Protein AF-A0A8J7Z6E2-F1 (afdb_monomer)

Radius of gyration: 13.42 Å; Cα contacts (8 Å, |Δi|>4): 106; chains: 1; bounding box: 26×30×31 Å

Foldseek 3Di:
DDDDPPVFDPVQWDFDDKAWDPDADPVPRATKIWTWTDGPVDIKIWIDGPPDPDIDTDDDPPPPD

Sequence (65 aa):
MYTKDSKVKDEDLVLIETQDMDEKCGKCGSKLILKVFWSKEDYQHKIECSKCDLAVWRSPKKSYD

pLDDT: mean 78.55, std 17.88, range [36.28, 93.62]

Solvent-accessible surface area (backbone atoms only — not comparable to full-atom values): 4172 Å² total; per-residue (Å²): 132,93,81,74,85,68,88,69,59,77,90,56,52,43,80,75,46,78,43,82,43,94,54,58,32,90,89,77,67,39,54,24,32,40,36,36,26,38,40,99,87,49,81,42,40,34,41,33,34,81,82,54,91,55,67,45,72,58,69,82,75,75,78,82,124

Structure (mmCIF, N/CA/C/O backbone):
data_AF-A0A8J7Z6E2-F1
#
_entry.id   AF-A0A8J7Z6E2-F1
#
loop_
_atom_site.group_PDB
_atom_site.id
_atom_site.type_symbol
_atom_site.label_atom_id
_atom_site.label_alt_id
_atom_site.label_comp_id
_atom_site.label_asym_id
_atom_site.label_entity_id
_atom_site.label_seq_id
_atom_site.pdbx_PDB_ins_code
_atom_site.Cartn_x
_atom_site.Cartn_y
_atom_site.Cartn_z
_atom_site.occupancy
_atom_site.B_iso_or_equiv
_atom_site.auth_seq_id
_atom_site.auth_comp_id
_atom_site.auth_asym_id
_atom_site.auth_atom_id
_atom_site.pdbx_PDB_model_num
ATOM 1 N N . MET A 1 1 ? -7.910 20.607 -15.403 1.00 36.91 1 MET A N 1
ATOM 2 C CA . MET A 1 1 ? -7.544 19.681 -16.496 1.00 36.91 1 MET A CA 1
ATOM 3 C C . MET A 1 1 ? -6.592 18.641 -15.935 1.00 36.91 1 MET A C 1
ATOM 5 O O . MET A 1 1 ? -5.598 19.011 -15.323 1.00 36.91 1 MET A O 1
ATOM 9 N N . TYR A 1 2 ? -6.988 17.374 -16.044 1.00 36.28 2 TYR A N 1
ATOM 10 C CA . TYR A 1 2 ? -6.315 16.185 -15.524 1.00 36.28 2 TYR A CA 1
ATOM 11 C C . TYR A 1 2 ? -4.854 16.158 -15.970 1.00 36.28 2 TYR A C 1
ATOM 13 O O . TYR A 1 2 ? -4.575 16.176 -17.164 1.00 36.28 2 TYR A O 1
ATOM 21 N N . THR A 1 3 ? -3.924 16.170 -15.017 1.00 54.09 3 THR A N 1
ATOM 22 C CA . THR A 1 3 ? -2.515 15.942 -1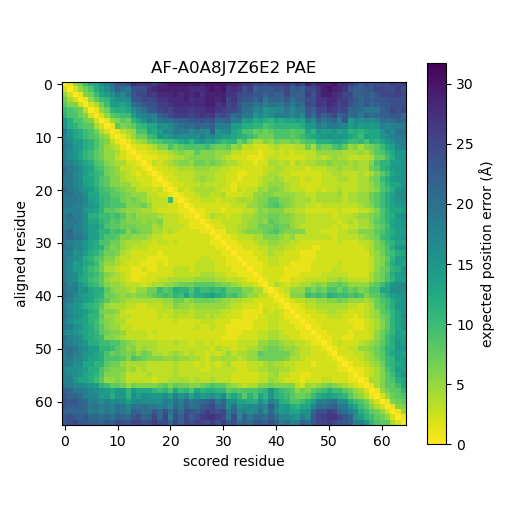5.333 1.00 54.09 3 THR A CA 1
ATOM 23 C C . THR A 1 3 ? -2.173 14.495 -15.040 1.00 54.09 3 THR A C 1
ATOM 25 O O . THR A 1 3 ? -2.570 13.966 -14.004 1.00 54.09 3 THR A O 1
ATOM 28 N N . LYS A 1 4 ? -1.345 13.954 -15.935 1.00 44.03 4 LYS A N 1
ATOM 29 C CA . LYS A 1 4 ? -0.499 12.770 -15.790 1.00 44.03 4 LYS A CA 1
ATOM 30 C C . LYS A 1 4 ? -1.143 11.454 -16.195 1.00 44.03 4 LYS A C 1
ATOM 32 O O . LYS A 1 4 ? -1.628 10.687 -15.372 1.00 44.03 4 LYS A O 1
ATOM 37 N N . ASP A 1 5 ? -0.921 11.142 -17.465 1.00 44.50 5 ASP A N 1
ATOM 38 C CA . ASP A 1 5 ? -0.360 9.850 -17.845 1.00 44.50 5 ASP A CA 1
ATOM 39 C C . ASP A 1 5 ? 0.851 9.542 -16.941 1.00 44.50 5 ASP A C 1
ATOM 41 O O . ASP A 1 5 ? 1.992 9.918 -17.230 1.00 44.50 5 ASP A O 1
ATOM 45 N N . SER A 1 6 ? 0.611 8.911 -15.791 1.00 49.44 6 SER A N 1
ATOM 46 C CA . SER A 1 6 ? 1.661 8.171 -15.100 1.00 49.44 6 SER A CA 1
ATOM 47 C C . SER A 1 6 ? 2.074 7.055 -16.053 1.00 49.44 6 SER A C 1
ATOM 49 O O . SER A 1 6 ? 1.330 6.106 -16.259 1.00 49.44 6 SER A O 1
ATOM 51 N N . LYS A 1 7 ? 3.244 7.197 -16.683 1.00 54.12 7 LYS A N 1
ATOM 52 C CA . LYS A 1 7 ? 3.794 6.273 -17.694 1.00 54.12 7 LYS A CA 1
ATOM 53 C C . LYS A 1 7 ? 4.062 4.846 -17.187 1.00 54.12 7 LYS A C 1
ATOM 55 O O . LYS A 1 7 ? 4.596 4.034 -17.935 1.00 54.12 7 LYS A O 1
ATOM 60 N N . VAL A 1 8 ? 3.707 4.534 -15.946 1.00 56.22 8 VAL A N 1
ATOM 61 C CA . VAL A 1 8 ? 3.874 3.211 -15.354 1.00 56.22 8 VAL A CA 1
ATOM 62 C C . VAL A 1 8 ? 2.541 2.489 -15.474 1.00 56.22 8 VAL A C 1
ATOM 64 O O . VAL A 1 8 ? 1.566 2.873 -14.833 1.00 56.22 8 VAL A O 1
ATOM 67 N N . LYS A 1 9 ? 2.489 1.478 -16.342 1.00 62.94 9 LYS A N 1
ATOM 68 C CA . LYS A 1 9 ? 1.340 0.575 -16.415 1.00 62.94 9 LYS A CA 1
ATOM 69 C C . LYS A 1 9 ? 1.319 -0.268 -15.143 1.00 62.94 9 LYS A C 1
ATOM 71 O O . LYS A 1 9 ? 2.371 -0.731 -14.711 1.00 62.94 9 LYS A O 1
ATOM 76 N N . ASP A 1 10 ? 0.136 -0.512 -14.584 1.00 62.22 10 ASP A N 1
ATOM 77 C CA . ASP A 1 10 ? -0.031 -1.330 -13.371 1.00 62.22 10 ASP A CA 1
ATOM 78 C C . ASP A 1 10 ? 0.596 -2.735 -13.509 1.00 62.22 10 ASP A C 1
ATOM 80 O O . ASP A 1 10 ? 1.023 -3.325 -12.521 1.00 62.22 10 ASP A O 1
ATOM 84 N N . GLU A 1 11 ? 0.717 -3.240 -14.741 1.00 67.69 11 GLU A N 1
ATOM 85 C CA . GLU A 1 11 ? 1.360 -4.514 -15.095 1.00 67.69 11 GLU A CA 1
ATOM 86 C C . GLU A 1 11 ? 2.877 -4.555 -14.820 1.00 67.69 11 GLU A C 1
ATOM 88 O O . GLU A 1 11 ? 3.446 -5.635 -14.688 1.00 67.69 11 GLU A O 1
ATOM 93 N N . ASP A 1 12 ? 3.540 -3.398 -14.720 1.00 75.38 12 ASP A N 1
ATOM 94 C CA . ASP A 1 12 ? 4.983 -3.290 -14.468 1.00 75.38 12 ASP A CA 1
ATOM 95 C C . ASP A 1 12 ? 5.323 -3.134 -12.969 1.00 75.38 12 ASP A C 1
ATOM 97 O O . ASP A 1 12 ? 6.496 -2.973 -12.620 1.00 75.38 12 ASP A O 1
ATOM 101 N N . LEU A 1 13 ? 4.326 -3.156 -12.074 1.00 82.31 13 LEU A N 1
ATOM 102 C CA . LEU A 1 13 ? 4.513 -2.977 -10.632 1.00 82.31 13 LEU A CA 1
ATOM 103 C C . LEU A 1 13 ? 4.674 -4.319 -9.915 1.00 82.31 13 LEU A C 1
ATOM 105 O O . LEU A 1 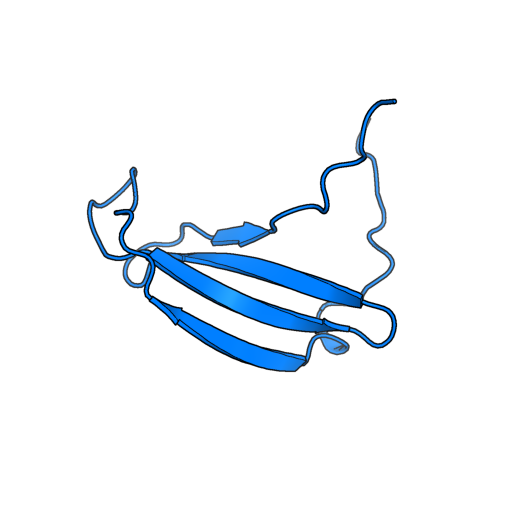13 ? 3.733 -5.103 -9.7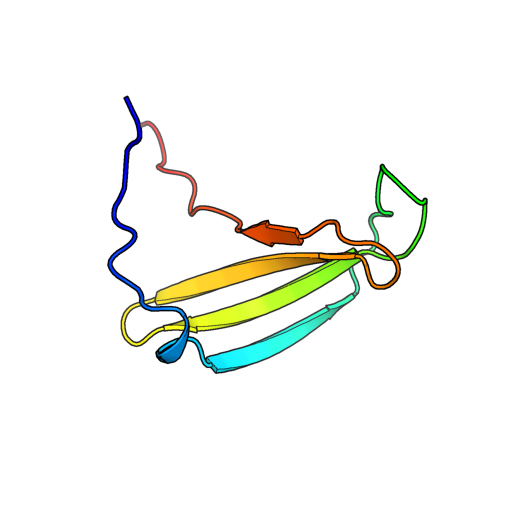97 1.00 82.31 13 LEU A O 1
ATOM 109 N N . VAL A 1 14 ? 5.855 -4.551 -9.344 1.00 88.25 14 VAL A N 1
ATOM 110 C CA . VAL A 1 14 ? 6.133 -5.732 -8.519 1.00 88.25 14 VAL A CA 1
ATOM 111 C C . VAL A 1 14 ? 6.055 -5.345 -7.050 1.00 88.25 14 VAL A C 1
ATOM 113 O O . VAL A 1 14 ? 6.808 -4.487 -6.598 1.00 88.25 14 VAL A O 1
ATOM 116 N N . LEU A 1 15 ? 5.154 -5.968 -6.287 1.00 90.12 15 LEU A N 1
ATOM 117 C CA . LEU A 1 15 ? 5.103 -5.787 -4.835 1.00 90.12 15 LEU A CA 1
ATOM 118 C C . LEU A 1 15 ? 6.352 -6.416 -4.209 1.00 90.12 15 LEU A C 1
ATOM 120 O O . LEU A 1 15 ? 6.538 -7.628 -4.301 1.00 90.12 15 LEU A O 1
ATOM 124 N N . ILE A 1 16 ? 7.185 -5.598 -3.570 1.00 93.12 16 ILE A N 1
ATOM 125 C CA . ILE A 1 16 ? 8.401 -6.062 -2.890 1.00 93.12 16 ILE A CA 1
ATOM 126 C C . ILE A 1 16 ? 8.160 -6.192 -1.394 1.00 93.12 16 ILE A C 1
ATOM 128 O O . ILE A 1 16 ? 8.602 -7.158 -0.778 1.00 93.12 16 ILE A O 1
ATOM 132 N N . GLU A 1 17 ? 7.458 -5.229 -0.804 1.00 91.62 17 GLU A N 1
ATOM 133 C CA . GLU A 1 17 ? 7.336 -5.152 0.645 1.00 91.62 17 GLU A CA 1
ATOM 134 C C . GLU A 1 17 ? 5.939 -4.710 1.068 1.00 91.62 17 GLU A C 1
ATOM 136 O O . GLU A 1 17 ? 5.275 -3.917 0.398 1.00 91.62 17 GLU A O 1
ATOM 141 N N . THR A 1 18 ? 5.485 -5.242 2.200 1.00 93.12 18 THR A N 1
ATOM 142 C CA . THR A 1 18 ? 4.289 -4.779 2.902 1.00 93.12 18 THR A CA 1
ATOM 143 C C . THR A 1 18 ? 4.648 -4.544 4.360 1.00 93.12 18 THR A C 1
ATOM 145 O O . THR A 1 18 ? 5.144 -5.450 5.024 1.00 93.12 18 THR A O 1
ATOM 148 N N . GLN A 1 19 ? 4.387 -3.337 4.849 1.00 92.50 19 GLN A N 1
ATOM 149 C CA . GLN A 1 19 ? 4.633 -2.929 6.227 1.00 92.50 19 GLN A CA 1
ATOM 150 C C . GLN A 1 19 ? 3.317 -2.513 6.881 1.00 92.50 19 GLN A C 1
ATOM 152 O O . GLN A 1 19 ? 2.507 -1.814 6.269 1.00 92.50 19 GLN A O 1
ATOM 157 N N . ASP A 1 20 ? 3.106 -2.926 8.127 1.00 91.69 20 ASP A N 1
ATOM 158 C CA . ASP A 1 20 ? 2.024 -2.385 8.946 1.00 91.69 20 ASP A CA 1
ATOM 159 C C . ASP A 1 20 ? 2.374 -0.955 9.363 1.00 91.69 20 ASP A C 1
ATOM 161 O O . ASP A 1 20 ? 3.509 -0.663 9.736 1.00 91.69 20 ASP A O 1
ATOM 165 N N . MET A 1 21 ? 1.386 -0.068 9.312 1.00 90.06 21 MET A N 1
ATOM 166 C CA . MET A 1 21 ? 1.517 1.294 9.817 1.00 90.06 21 MET A CA 1
ATOM 167 C C . MET A 1 21 ? 0.928 1.393 11.224 1.00 90.06 21 MET A C 1
ATOM 169 O O . MET A 1 21 ? -0.082 0.754 11.540 1.00 90.06 21 MET A O 1
ATOM 173 N N . ASP A 1 22 ? 1.532 2.239 12.056 1.00 88.94 22 ASP A N 1
ATOM 174 C CA . ASP A 1 22 ? 1.002 2.557 13.383 1.00 88.94 22 ASP A CA 1
ATOM 175 C C . ASP A 1 22 ? -0.293 3.383 13.286 1.00 88.94 22 ASP A C 1
ATOM 177 O O . ASP A 1 22 ? -1.165 3.319 14.160 1.00 88.94 22 ASP A O 1
ATOM 181 N N . GLU A 1 23 ? -0.462 4.142 12.198 1.00 89.00 23 GLU A N 1
ATOM 182 C CA . GLU A 1 23 ? -1.657 4.932 11.953 1.00 89.00 23 GLU A CA 1
ATOM 183 C C . GLU A 1 23 ? -2.880 4.077 11.589 1.00 89.00 23 GLU A C 1
ATOM 185 O O . GLU A 1 23 ? -2.839 3.097 10.838 1.00 89.00 23 GLU A O 1
ATOM 190 N N . LYS A 1 24 ? -4.037 4.516 12.090 1.00 90.81 24 LYS A N 1
ATOM 191 C CA . LYS A 1 24 ? -5.333 3.915 11.774 1.00 90.81 24 LYS A CA 1
ATOM 192 C C . LYS A 1 24 ? -5.991 4.625 10.600 1.00 90.81 24 LYS A C 1
ATOM 194 O O . LYS A 1 24 ? -5.870 5.832 10.408 1.00 90.81 2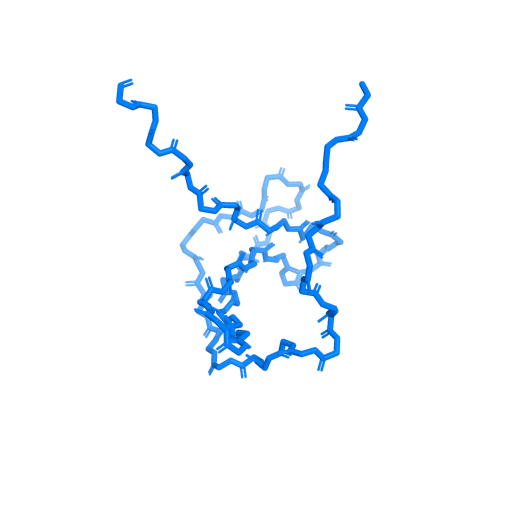4 LYS A O 1
ATOM 199 N N . CYS A 1 25 ? -6.770 3.865 9.846 1.00 90.06 25 CYS A N 1
ATOM 200 C CA . CYS A 1 25 ? -7.598 4.374 8.771 1.00 90.06 25 CYS A CA 1
ATOM 201 C C . CYS A 1 25 ? -8.625 5.373 9.319 1.00 90.06 25 CYS A C 1
ATOM 203 O O . CYS A 1 25 ? -9.480 5.003 10.121 1.00 90.06 25 CYS A O 1
ATOM 205 N N . GLY A 1 26 ? -8.611 6.612 8.824 1.00 87.50 26 GLY A N 1
ATOM 206 C CA . GLY A 1 26 ? -9.583 7.637 9.224 1.00 87.50 26 GLY A CA 1
ATOM 207 C C . GLY A 1 26 ? -11.036 7.331 8.828 1.00 87.50 26 GLY A C 1
ATOM 208 O O . GLY A 1 26 ? -11.950 7.914 9.397 1.00 87.50 26 GLY A O 1
ATOM 209 N N . LYS A 1 27 ? -11.266 6.404 7.882 1.00 89.00 27 LYS A N 1
ATOM 210 C CA . LYS A 1 27 ? -12.612 6.007 7.426 1.00 89.00 27 LYS A CA 1
ATOM 211 C C . LYS A 1 27 ? -13.238 4.914 8.297 1.00 89.00 27 LYS A C 1
ATOM 213 O O . LYS A 1 27 ? -14.430 4.966 8.567 1.00 89.00 27 LYS A O 1
ATOM 218 N N . CYS A 1 28 ? -12.462 3.904 8.700 1.00 90.81 28 CYS A N 1
ATOM 219 C CA . CYS A 1 28 ? -12.994 2.714 9.383 1.00 90.81 28 CYS A CA 1
ATOM 220 C C . CYS A 1 28 ? -12.262 2.324 10.680 1.00 90.81 28 CYS A C 1
ATOM 222 O O . CYS A 1 28 ? -12.602 1.315 11.292 1.00 90.81 28 CYS A O 1
ATOM 224 N N . GLY A 1 29 ? -11.225 3.062 11.084 1.00 89.94 29 GLY A N 1
ATOM 225 C CA . GLY A 1 29 ? -10.450 2.821 12.308 1.00 89.94 29 GLY A CA 1
ATOM 226 C C . GLY A 1 29 ? -9.544 1.583 12.292 1.00 89.94 29 GLY A C 1
ATOM 227 O O . GLY A 1 29 ? -8.895 1.293 13.297 1.00 89.94 29 GLY A O 1
ATOM 228 N N . SER A 1 30 ? -9.489 0.842 11.181 1.00 92.44 30 SER A N 1
ATOM 229 C CA . SER A 1 30 ? -8.647 -0.358 11.042 1.00 92.44 30 SER A CA 1
ATOM 230 C C . SER A 1 30 ? -7.195 -0.009 10.714 1.00 92.44 30 SER A C 1
ATOM 232 O O . SER A 1 30 ? -6.892 1.136 10.384 1.00 92.44 30 SER A O 1
ATOM 234 N N . LYS A 1 31 ? -6.291 -0.991 10.793 1.00 93.06 31 LYS A N 1
ATOM 235 C CA . LYS A 1 31 ? -4.869 -0.791 10.484 1.00 93.06 31 LYS A CA 1
ATOM 236 C C . LYS A 1 31 ? -4.657 -0.414 9.017 1.00 93.06 31 LYS A C 1
ATOM 238 O O . LYS A 1 31 ? -5.314 -0.982 8.130 1.00 93.06 31 LYS A O 1
ATOM 243 N N . LEU A 1 32 ? -3.749 0.530 8.793 1.00 92.81 32 LEU A N 1
ATOM 244 C CA . LEU A 1 32 ? -3.212 0.844 7.476 1.00 92.81 32 LEU A CA 1
ATOM 245 C C . LEU A 1 32 ? -1.977 -0.013 7.205 1.00 92.81 32 LEU A C 1
ATOM 247 O O . LEU A 1 32 ? -1.259 -0.395 8.126 1.00 92.81 32 LEU A O 1
ATOM 251 N N . ILE A 1 33 ? -1.758 -0.307 5.932 1.00 93.62 33 ILE A N 1
ATOM 252 C CA . ILE A 1 33 ? -0.586 -1.014 5.437 1.00 93.62 33 ILE A CA 1
ATOM 253 C C . ILE A 1 33 ? 0.074 -0.171 4.349 1.00 93.62 33 ILE A C 1
ATOM 255 O O . ILE A 1 33 ? -0.602 0.405 3.493 1.00 93.62 33 ILE A O 1
ATOM 259 N N . LEU A 1 34 ? 1.398 -0.105 4.378 1.00 92.31 34 LEU A N 1
ATOM 260 C CA . LEU A 1 34 ? 2.223 0.475 3.333 1.00 92.31 34 LEU A CA 1
ATOM 261 C C . LEU A 1 34 ? 2.731 -0.652 2.437 1.00 92.31 34 LEU A C 1
ATOM 263 O O . LEU A 1 34 ? 3.454 -1.536 2.882 1.00 92.31 34 LEU A O 1
ATOM 267 N N . LYS A 1 35 ? 2.370 -0.605 1.161 1.00 92.12 35 LYS A N 1
ATOM 268 C CA . LYS A 1 35 ? 2.887 -1.482 0.117 1.00 92.12 35 LYS A CA 1
ATOM 269 C C . LYS A 1 35 ? 3.932 -0.742 -0.703 1.00 92.12 35 LYS A C 1
ATOM 271 O O . LYS A 1 35 ? 3.653 0.329 -1.249 1.00 92.12 35 LYS A O 1
ATOM 276 N N . VAL A 1 36 ? 5.119 -1.323 -0.791 1.00 90.62 36 VAL A N 1
ATOM 277 C CA . VAL A 1 36 ? 6.218 -0.830 -1.619 1.00 90.62 36 VAL A CA 1
ATOM 278 C C . VAL A 1 36 ? 6.24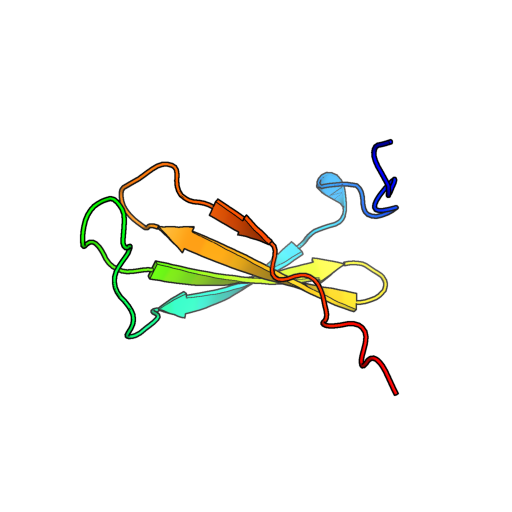9 -1.660 -2.892 1.00 90.62 36 VAL A C 1
ATOM 280 O O . VAL A 1 36 ? 6.494 -2.868 -2.867 1.00 90.62 36 VAL A O 1
ATOM 283 N N . PHE A 1 37 ? 5.981 -1.002 -4.007 1.00 90.00 37 PHE A N 1
ATOM 284 C CA . PHE A 1 37 ? 6.082 -1.572 -5.337 1.00 90.00 37 PHE A CA 1
ATOM 285 C C . PHE A 1 37 ? 7.365 -1.084 -5.992 1.00 90.00 37 PHE A C 1
ATOM 287 O O . PHE A 1 37 ? 7.754 0.068 -5.834 1.00 90.00 37 PHE A O 1
ATOM 294 N N . TRP A 1 38 ? 7.998 -1.940 -6.773 1.00 86.19 38 TRP A N 1
ATOM 295 C CA . TRP 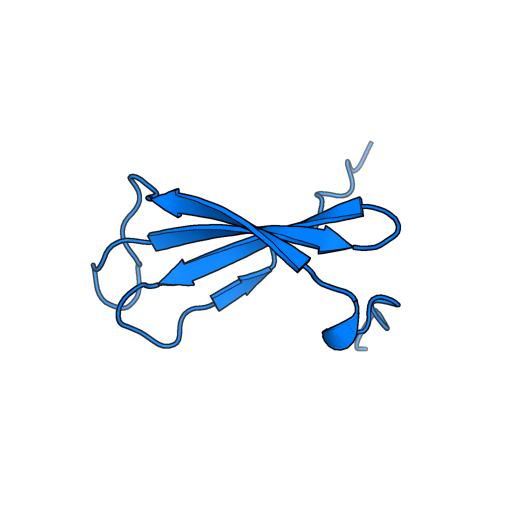A 1 38 ? 9.061 -1.547 -7.680 1.00 86.19 38 TRP A CA 1
ATOM 296 C C . TRP A 1 38 ? 8.530 -1.518 -9.098 1.00 86.19 38 TRP A C 1
ATOM 298 O O . TRP A 1 38 ? 7.895 -2.468 -9.556 1.00 86.19 38 TRP A O 1
ATOM 308 N N . SER A 1 39 ? 8.790 -0.406 -9.770 1.00 82.88 39 SER A N 1
ATOM 309 C CA . SER A 1 39 ? 8.660 -0.271 -11.214 1.00 82.88 39 SER A CA 1
ATOM 310 C C . SER A 1 39 ? 10.054 -0.331 -11.836 1.00 82.88 39 SER A C 1
ATOM 312 O O . SER A 1 39 ? 11.050 -0.150 -11.143 1.00 82.88 39 SER A O 1
ATOM 314 N N . LYS A 1 40 ? 10.147 -0.537 -13.152 1.00 78.50 40 LYS A N 1
ATOM 315 C CA . LYS A 1 40 ? 11.433 -0.582 -13.880 1.00 78.50 40 LYS A CA 1
ATOM 316 C C . LYS A 1 40 ? 12.351 0.629 -13.637 1.00 78.50 40 LYS A C 1
ATOM 318 O O . LYS A 1 40 ? 13.547 0.516 -13.886 1.00 78.50 40 LYS A O 1
ATOM 323 N N . GLU A 1 41 ? 11.802 1.757 -13.187 1.00 78.50 41 GLU A N 1
ATOM 324 C CA . GLU A 1 41 ? 12.527 3.022 -13.026 1.00 78.50 41 GLU A CA 1
ATOM 325 C C . GLU A 1 41 ? 12.585 3.523 -11.571 1.00 78.50 41 GLU A C 1
ATOM 327 O O . GLU A 1 41 ? 13.539 4.215 -11.224 1.00 78.50 41 GLU A O 1
ATOM 332 N N . ASP A 1 42 ? 11.601 3.199 -10.719 1.00 82.50 42 ASP A N 1
ATOM 333 C CA . ASP A 1 42 ? 11.498 3.767 -9.363 1.00 82.50 42 ASP A CA 1
ATOM 334 C C . ASP A 1 42 ? 10.641 2.926 -8.392 1.00 82.50 42 ASP A C 1
ATOM 336 O O . ASP A 1 42 ? 9.802 2.114 -8.806 1.00 82.50 42 ASP A O 1
ATOM 340 N N . TYR A 1 43 ? 10.793 3.182 -7.089 1.00 86.44 43 TYR A N 1
ATOM 341 C CA . TYR A 1 43 ? 9.922 2.667 -6.034 1.00 86.44 43 TYR A CA 1
ATOM 342 C C . TYR A 1 43 ? 8.636 3.494 -5.926 1.00 86.44 43 TYR A C 1
ATOM 344 O O . TYR A 1 43 ? 8.644 4.711 -5.749 1.00 86.44 43 TYR A O 1
ATOM 352 N N . GLN A 1 44 ? 7.503 2.805 -5.971 1.00 86.50 44 GLN A N 1
ATOM 353 C CA . GLN A 1 44 ? 6.172 3.367 -5.798 1.00 86.50 44 GLN A CA 1
ATOM 354 C C . GLN A 1 44 ? 5.596 2.926 -4.454 1.00 86.50 44 GLN A C 1
ATOM 356 O O . GLN A 1 44 ? 5.592 1.748 -4.107 1.00 86.50 44 GLN A O 1
ATOM 361 N N . HIS A 1 45 ? 5.060 3.875 -3.696 1.00 89.69 45 HIS A N 1
ATOM 362 C CA . HIS A 1 45 ? 4.476 3.609 -2.387 1.00 89.69 45 HIS A CA 1
ATOM 363 C C . HIS A 1 45 ? 2.957 3.690 -2.461 1.00 89.69 45 HIS A C 1
ATOM 365 O O . HIS A 1 45 ? 2.408 4.686 -2.933 1.00 89.69 45 HIS A O 1
ATOM 371 N N . LYS A 1 46 ? 2.265 2.689 -1.926 1.00 90.56 46 LYS A N 1
ATOM 372 C CA . LYS A 1 46 ? 0.807 2.671 -1.821 1.00 90.56 46 LYS A CA 1
ATOM 373 C C . LYS A 1 46 ? 0.397 2.442 -0.380 1.00 90.56 46 LYS A C 1
ATOM 375 O O . LYS A 1 46 ? 0.864 1.505 0.250 1.00 90.56 46 LYS A O 1
ATOM 380 N N . ILE A 1 47 ? -0.488 3.276 0.137 1.00 91.69 47 ILE A N 1
ATOM 381 C CA . ILE A 1 47 ? -1.092 3.085 1.452 1.00 91.69 47 ILE A CA 1
ATOM 382 C C . ILE A 1 47 ? -2.477 2.498 1.230 1.00 91.69 47 ILE A C 1
ATOM 384 O O . ILE A 1 47 ? -3.280 3.080 0.503 1.00 91.69 47 ILE A O 1
ATOM 388 N N . GLU A 1 48 ? -2.760 1.363 1.853 1.00 92.75 48 GLU A N 1
ATOM 389 C CA . GLU A 1 48 ? -4.057 0.695 1.783 1.00 92.75 48 GLU A CA 1
ATOM 390 C C . GLU A 1 48 ? -4.596 0.416 3.183 1.00 92.75 48 GLU A C 1
ATOM 392 O O . GLU A 1 48 ? -3.846 0.277 4.148 1.00 92.75 48 GLU A O 1
ATOM 397 N N . CYS A 1 49 ? -5.914 0.330 3.319 1.00 92.94 49 CYS A N 1
ATOM 398 C CA . CYS A 1 49 ? -6.524 -0.180 4.535 1.00 92.94 49 CYS A CA 1
ATOM 399 C C . CYS A 1 49 ? -6.754 -1.688 4.431 1.00 92.94 49 CYS A C 1
ATOM 401 O O . CYS A 1 49 ? -7.273 -2.186 3.441 1.00 92.94 49 CYS A O 1
ATOM 403 N N . SER A 1 50 ? -6.449 -2.407 5.509 1.00 89.50 50 SER A N 1
ATOM 404 C CA . SER A 1 50 ? -6.675 -3.856 5.613 1.00 89.50 50 SER A CA 1
ATOM 405 C C . SER A 1 50 ? -8.150 -4.286 5.565 1.00 89.50 50 SER A C 1
ATOM 407 O O . SER A 1 50 ? -8.428 -5.459 5.327 1.00 89.50 50 SER A O 1
ATOM 409 N N . LYS A 1 51 ? -9.102 -3.375 5.823 1.00 90.38 51 LYS A N 1
ATOM 410 C CA . LYS A 1 51 ? -10.541 -3.699 5.898 1.00 90.38 51 LYS A CA 1
ATOM 411 C C . LYS A 1 51 ? -11.437 -2.961 4.914 1.00 90.38 51 LYS A C 1
ATOM 413 O O . LYS A 1 51 ? -12.497 -3.484 4.589 1.00 90.38 51 LYS A O 1
ATOM 418 N N . CYS A 1 52 ? -11.090 -1.742 4.516 1.00 90.75 52 CYS A N 1
ATOM 419 C CA . CYS A 1 52 ? -11.928 -0.958 3.614 1.00 90.75 52 CYS A CA 1
ATOM 420 C C . CYS A 1 52 ? -11.228 -0.696 2.283 1.00 90.75 52 CYS A C 1
ATOM 422 O O . CYS A 1 52 ? -10.053 -0.980 2.098 1.00 90.75 52 CYS A O 1
ATOM 424 N N . ASP A 1 53 ? -11.979 -0.094 1.377 1.00 89.12 53 ASP A N 1
ATOM 425 C CA . ASP A 1 53 ? -11.607 0.340 0.034 1.00 89.12 53 ASP A CA 1
ATOM 426 C C . ASP A 1 53 ? -10.650 1.549 -0.006 1.00 89.12 53 ASP A C 1
ATOM 428 O O . ASP A 1 53 ? -10.386 2.093 -1.076 1.00 89.12 53 ASP A O 1
ATOM 432 N N . LEU A 1 54 ? -10.128 2.005 1.140 1.00 89.44 54 LEU A N 1
ATOM 433 C CA . LEU A 1 54 ? -9.167 3.104 1.161 1.00 89.44 54 LEU A CA 1
ATOM 434 C C . LEU A 1 54 ? -7.825 2.632 0.589 1.00 89.44 54 LEU A C 1
ATOM 436 O O . LEU A 1 54 ? -7.137 1.822 1.207 1.00 89.44 54 LEU A O 1
ATOM 440 N N . ALA A 1 55 ? -7.436 3.211 -0.543 1.00 89.81 55 ALA A N 1
ATOM 441 C CA . ALA A 1 55 ? -6.141 3.009 -1.173 1.00 89.81 55 ALA A CA 1
ATOM 442 C C . ALA A 1 55 ? -5.647 4.325 -1.790 1.00 89.81 55 ALA A C 1
ATOM 444 O O . ALA A 1 55 ? -6.385 4.990 -2.515 1.00 89.81 55 ALA A O 1
ATOM 445 N N . VAL A 1 56 ? -4.403 4.709 -1.511 1.00 89.56 56 VAL A N 1
ATOM 446 C CA . VAL A 1 56 ? -3.799 5.948 -2.014 1.00 89.56 56 VAL A CA 1
ATOM 447 C C . VAL A 1 56 ? -2.353 5.709 -2.421 1.00 89.56 56 VAL A C 1
ATOM 449 O O . VAL A 1 56 ? -1.573 5.119 -1.677 1.00 89.56 56 VAL A O 1
ATOM 452 N N . TRP A 1 57 ? -1.976 6.212 -3.593 1.00 87.12 57 TRP A N 1
ATOM 453 C CA . TRP A 1 57 ? -0.582 6.249 -4.021 1.00 87.12 57 TRP A CA 1
ATOM 454 C C . TRP A 1 57 ? 0.122 7.451 -3.395 1.00 87.12 57 TRP A C 1
ATOM 456 O O . TRP A 1 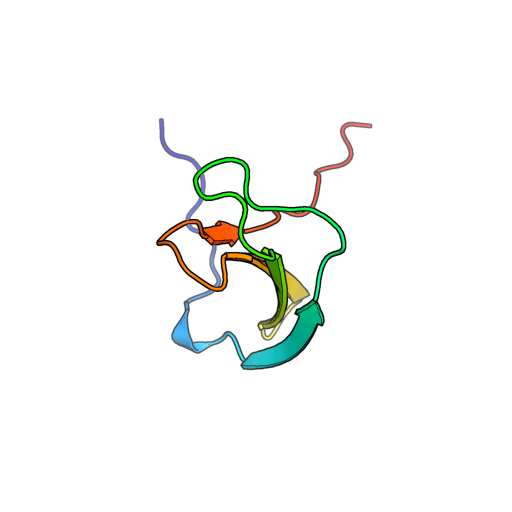57 ? -0.306 8.598 -3.554 1.00 87.12 57 TRP A O 1
ATOM 466 N N . ARG A 1 58 ? 1.229 7.200 -2.696 1.00 81.62 58 ARG A N 1
ATOM 467 C CA . ARG A 1 58 ? 2.151 8.246 -2.261 1.00 81.62 58 ARG A CA 1
ATOM 468 C C . ARG A 1 58 ? 2.885 8.738 -3.502 1.00 81.62 58 ARG A C 1
ATOM 470 O O . ARG A 1 58 ? 3.824 8.110 -3.974 1.00 81.62 58 ARG A O 1
ATOM 477 N N . SER A 1 59 ? 2.441 9.872 -4.035 1.00 70.44 59 SER A N 1
ATOM 478 C CA . SER A 1 59 ? 3.219 10.574 -5.053 1.00 70.44 59 SER A CA 1
ATOM 479 C C . SER A 1 59 ? 4.548 11.014 -4.433 1.00 70.44 59 SER A C 1
ATOM 481 O O . SER A 1 59 ? 4.523 11.553 -3.319 1.00 70.44 59 SER A O 1
ATOM 483 N N . PRO A 1 60 ? 5.692 10.839 -5.117 1.00 61.03 60 PRO A N 1
ATOM 484 C CA . PRO A 1 60 ? 6.926 11.469 -4.679 1.00 61.03 60 PRO A CA 1
ATOM 485 C C . PRO A 1 60 ? 6.652 12.971 -4.584 1.00 61.03 60 PRO A C 1
ATOM 487 O O . PRO A 1 60 ? 6.168 13.590 -5.540 1.00 61.03 60 PRO A O 1
ATOM 490 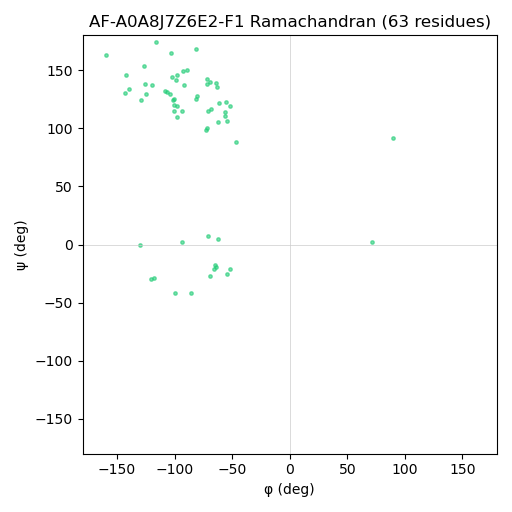N N . LYS A 1 61 ? 6.863 13.557 -3.397 1.00 53.09 61 LYS A N 1
ATOM 491 C CA . LYS A 1 61 ? 6.780 15.010 -3.237 1.00 53.09 61 LYS A CA 1
ATOM 492 C C . LYS A 1 61 ? 7.760 15.594 -4.248 1.00 53.09 61 LYS A C 1
ATOM 494 O O . LYS A 1 61 ? 8.962 15.404 -4.101 1.00 53.09 61 LYS A O 1
ATOM 499 N N . LYS A 1 62 ? 7.258 16.320 -5.251 1.00 47.66 62 LYS A N 1
ATOM 500 C CA . LYS A 1 62 ? 8.083 17.345 -5.885 1.00 47.66 62 LYS A CA 1
ATOM 501 C C . LYS A 1 62 ? 8.505 18.264 -4.744 1.00 47.66 62 LYS A C 1
ATOM 503 O O . LYS A 1 62 ? 7.643 18.912 -4.150 1.00 47.66 62 LYS A O 1
ATOM 508 N N . SER A 1 63 ? 9.783 18.242 -4.384 1.00 43.06 63 SER A N 1
ATOM 509 C CA . SER A 1 63 ? 10.389 19.345 -3.656 1.00 43.06 63 SER A CA 1
ATOM 510 C C . SER A 1 63 ? 10.116 20.586 -4.501 1.00 43.06 63 SER A C 1
ATOM 512 O O . SER A 1 63 ? 10.628 20.709 -5.612 1.00 43.06 63 SER A O 1
ATOM 514 N N . TYR A 1 64 ? 9.188 21.423 -4.049 1.00 47.28 64 TYR A N 1
ATOM 515 C CA . TYR A 1 64 ? 9.165 22.806 -4.488 1.00 47.28 64 TYR A CA 1
ATOM 516 C C . TYR A 1 64 ? 10.353 23.443 -3.771 1.00 47.28 64 TYR A C 1
ATOM 518 O O . TYR A 1 64 ? 10.282 23.652 -2.560 1.00 47.28 64 TYR A O 1
ATOM 526 N N . ASP A 1 65 ? 11.458 23.553 -4.506 1.00 37.41 65 ASP A N 1
ATOM 527 C CA . ASP A 1 65 ? 12.566 24.460 -4.202 1.00 37.41 65 ASP A CA 1
ATOM 528 C C . ASP A 1 65 ? 12.087 25.905 -4.416 1.00 37.41 65 ASP A C 1
ATOM 530 O O . ASP A 1 65 ? 11.357 26.127 -5.419 1.00 37.41 65 ASP A O 1
#

Secondary structure (DSSP, 8-state):
------S--GGG-EEEEEEEEEEEPTTT-PEEEEEEEE-SS-EEEEEEESSSS-EEEE-------

Nearest PDB structures (foldseek):
  7xn7-assembly1_M  TM=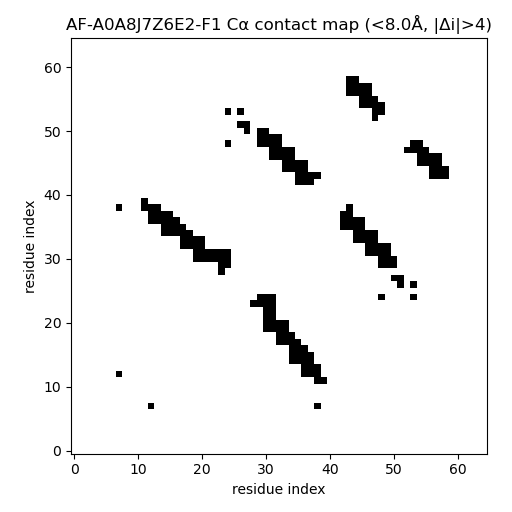6.797E-01  e=4.281E-01  Komagataella phaffii
  2kie-assembly1_A  TM=5.493E-01  e=1.828E+00  Homo sapiens
  1zm0-assembly2_B  TM=4.435E-01  e=6.557E+00  Homo sapiens

Mean predicted aligned error: 8.98 Å